Protein AF-A0A5B8ZYM5-F1 (afdb_monomer_lite)

Foldseek 3Di:
DEAAADDPPAAEDEPPPCVVVDDPVGPYHYPHYD

Organism: Dermatophagoides farinae (NCBI:txid6954)

Structure (mmCIF, N/CA/C/O backbone):
data_AF-A0A5B8ZYM5-F1
#
_entry.id   AF-A0A5B8ZYM5-F1
#
loop_
_atom_site.group_PDB
_atom_site.id
_atom_site.type_symbol
_atom_site.label_atom_id
_atom_site.label_alt_id
_atom_site.label_comp_id
_atom_site.label_asym_id
_atom_site.label_entity_id
_atom_site.label_seq_id
_atom_site.pdbx_PDB_ins_code
_atom_site.Cartn_x
_atom_site.Cartn_y
_atom_site.Cartn_z
_atom_site.occupancy
_atom_site.B_iso_or_equiv
_atom_site.auth_seq_id
_atom_site.auth_comp_id
_atom_site.auth_asym_id
_atom_site.auth_atom_id
_atom_site.pdbx_PDB_model_num
ATOM 1 N N . VAL A 1 1 ? -8.224 0.875 5.551 1.00 92.81 1 VAL A N 1
ATOM 2 C CA . VAL A 1 1 ? -8.185 2.351 5.387 1.00 92.81 1 VAL A CA 1
ATOM 3 C C . VAL A 1 1 ? -7.010 2.703 4.496 1.00 92.81 1 VAL A C 1
ATOM 5 O O . VAL A 1 1 ? -5.959 2.094 4.658 1.00 92.81 1 VAL A O 1
ATOM 8 N N . VAL A 1 2 ? -7.185 3.635 3.558 1.00 92.12 2 VAL A N 1
ATOM 9 C CA . VAL A 1 2 ? -6.112 4.078 2.656 1.00 92.12 2 VAL A CA 1
ATOM 10 C C . VAL A 1 2 ? -5.860 5.563 2.885 1.00 92.12 2 VAL A C 1
ATOM 12 O O . VAL A 1 2 ? -6.768 6.375 2.725 1.00 92.12 2 VAL A O 1
ATOM 15 N N . ILE A 1 3 ? -4.640 5.905 3.286 1.00 96.00 3 ILE A N 1
ATOM 16 C CA . ILE A 1 3 ? -4.195 7.281 3.506 1.00 96.00 3 ILE A CA 1
ATOM 17 C C . ILE A 1 3 ? -3.621 7.800 2.183 1.00 96.00 3 ILE A C 1
ATOM 19 O O . ILE A 1 3 ? -2.656 7.244 1.668 1.00 96.00 3 ILE A O 1
ATOM 23 N N . SER A 1 4 ? -4.191 8.865 1.620 1.00 94.94 4 SER A N 1
ATOM 24 C CA . SER A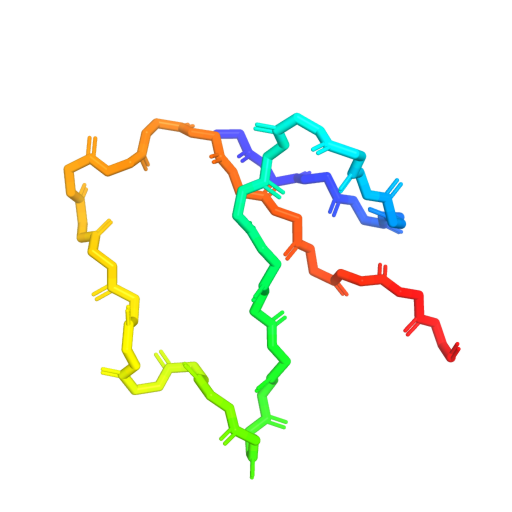 1 4 ? -3.754 9.461 0.342 1.00 94.94 4 SER A CA 1
ATOM 25 C C . SER A 1 4 ? -2.619 10.486 0.504 1.00 94.94 4 SER A C 1
ATOM 27 O O . SER A 1 4 ? -2.586 11.499 -0.191 1.00 94.94 4 SER A O 1
ATOM 29 N N . ALA A 1 5 ? -1.763 10.275 1.497 1.00 94.31 5 ALA A N 1
ATOM 30 C CA . ALA A 1 5 ? -0.645 11.135 1.860 1.00 94.31 5 ALA A CA 1
ATOM 31 C C . ALA A 1 5 ? 0.441 10.284 2.539 1.00 94.31 5 ALA A C 1
ATOM 33 O O . ALA A 1 5 ? 0.121 9.194 3.035 1.00 94.31 5 ALA A O 1
ATOM 34 N N . PRO A 1 6 ? 1.697 10.760 2.620 1.00 93.25 6 PRO A N 1
ATOM 35 C CA . PRO A 1 6 ? 2.757 10.058 3.328 1.00 93.25 6 PRO A CA 1
ATOM 36 C C . PRO A 1 6 ? 2.363 9.823 4.786 1.00 93.25 6 PRO A C 1
ATOM 38 O O . PRO A 1 6 ? 1.803 10.702 5.442 1.00 93.25 6 PRO A O 1
ATOM 41 N N . SER A 1 7 ? 2.660 8.632 5.292 1.00 94.75 7 SER A N 1
ATOM 42 C CA . SER A 1 7 ? 2.425 8.272 6.687 1.00 94.75 7 SER A CA 1
ATOM 43 C C . SER A 1 7 ? 3.702 7.683 7.266 1.00 94.75 7 SER A C 1
ATOM 45 O O . SER A 1 7 ? 4.335 6.845 6.629 1.00 94.75 7 SER A O 1
ATOM 47 N N . ALA A 1 8 ? 4.087 8.138 8.459 1.00 93.81 8 ALA A N 1
ATOM 48 C CA . ALA A 1 8 ? 5.235 7.587 9.177 1.00 93.81 8 ALA A CA 1
ATOM 49 C C . ALA A 1 8 ? 4.928 6.201 9.770 1.00 93.81 8 ALA A C 1
ATOM 51 O O . ALA A 1 8 ? 5.827 5.375 9.895 1.00 93.81 8 ALA A O 1
ATOM 52 N N . ASP A 1 9 ? 3.655 5.952 10.090 1.00 93.44 9 ASP A N 1
ATOM 53 C CA . ASP A 1 9 ? 3.225 4.779 10.854 1.00 93.44 9 ASP A CA 1
ATOM 54 C C . ASP A 1 9 ? 2.572 3.700 9.977 1.00 93.44 9 ASP A C 1
ATOM 56 O O . ASP A 1 9 ? 2.545 2.529 10.354 1.00 93.44 9 ASP A O 1
ATOM 60 N N . ALA A 1 10 ? 2.031 4.073 8.809 1.00 94.75 10 ALA A N 1
ATOM 61 C CA . ALA A 1 10 ? 1.395 3.135 7.889 1.00 94.75 10 ALA A CA 1
ATOM 62 C C . ALA A 1 10 ? 2.350 2.717 6.756 1.00 94.75 10 ALA A C 1
ATOM 64 O O . ALA A 1 10 ? 2.978 3.583 6.139 1.00 94.75 10 ALA A O 1
ATOM 65 N N . PRO A 1 11 ? 2.412 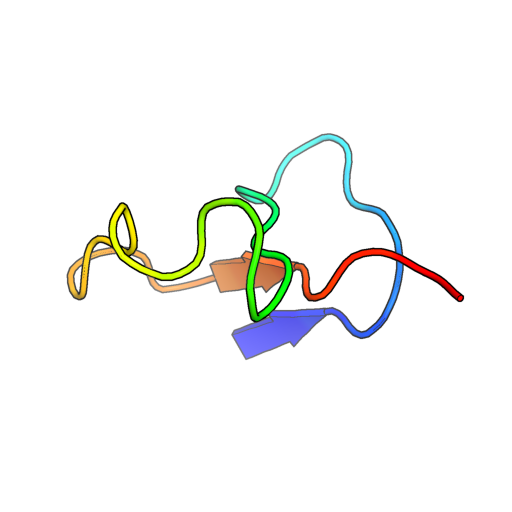1.417 6.408 1.00 95.50 11 PRO A N 1
ATOM 66 C CA . PRO A 1 11 ? 3.148 0.944 5.240 1.00 95.50 11 PRO A CA 1
ATOM 67 C C . PRO A 1 11 ? 2.741 1.694 3.965 1.00 95.50 11 PRO A C 1
ATOM 69 O O . PRO A 1 11 ? 1.549 1.851 3.680 1.00 95.50 11 PRO A O 1
ATOM 72 N N . MET A 1 12 ? 3.737 2.159 3.205 1.00 96.50 12 MET A N 1
ATOM 73 C CA . MET A 1 12 ? 3.537 2.924 1.974 1.00 96.50 12 MET A CA 1
ATOM 74 C C . MET A 1 12 ? 3.714 2.058 0.729 1.00 96.50 12 MET A C 1
ATOM 76 O O . MET A 1 12 ? 4.735 1.382 0.564 1.00 96.50 12 MET A O 1
ATOM 80 N N . TYR A 1 13 ? 2.752 2.155 -0.184 1.00 96.25 13 TYR A N 1
ATOM 81 C CA . TYR A 1 13 ? 2.767 1.454 -1.462 1.00 96.25 13 TYR A CA 1
ATOM 82 C C . TYR A 1 13 ? 2.598 2.433 -2.615 1.00 96.25 13 TYR A C 1
ATOM 84 O O . TYR A 1 13 ? 1.720 3.291 -2.598 1.00 96.25 13 TYR A O 1
ATOM 92 N N . VAL A 1 14 ? 3.445 2.276 -3.629 1.00 95.44 14 VAL A N 1
ATOM 93 C CA . VAL A 1 14 ? 3.406 3.041 -4.872 1.00 95.44 14 VAL A CA 1
ATOM 94 C C . VAL A 1 14 ? 3.270 2.061 -6.032 1.00 95.44 14 VAL A C 1
ATOM 96 O O . VAL A 1 14 ? 4.060 1.119 -6.193 1.00 95.44 14 VAL A O 1
ATOM 99 N N . MET A 1 15 ? 2.241 2.286 -6.847 1.00 94.62 15 MET A N 1
ATOM 100 C CA . MET A 1 15 ? 1.976 1.491 -8.043 1.00 94.62 15 MET A CA 1
ATOM 101 C C . MET A 1 15 ? 3.169 1.563 -9.002 1.00 94.62 15 MET A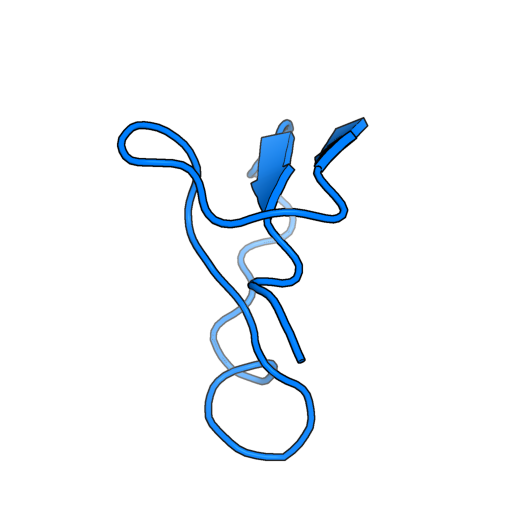 C 1
ATOM 103 O O . MET A 1 15 ? 3.680 2.639 -9.294 1.00 94.62 15 MET A O 1
ATOM 107 N N . GLY A 1 16 ? 3.633 0.403 -9.469 1.00 95.06 16 GLY A N 1
ATOM 108 C CA . GLY A 1 16 ? 4.819 0.289 -10.327 1.00 95.06 16 GLY A CA 1
ATOM 109 C C . GLY A 1 16 ? 6.172 0.298 -9.600 1.00 95.06 16 GLY A C 1
ATOM 110 O O . GLY A 1 16 ? 7.186 0.096 -10.260 1.00 95.06 16 GLY A O 1
ATOM 111 N N . VAL A 1 17 ? 6.208 0.479 -8.271 1.00 96.38 17 VAL A N 1
ATOM 112 C CA . VAL A 1 17 ? 7.462 0.474 -7.486 1.00 96.38 17 VAL A CA 1
ATOM 113 C C . VAL A 1 17 ? 7.519 -0.690 -6.496 1.00 96.38 17 VAL A C 1
ATOM 115 O O . VAL A 1 17 ? 8.476 -1.459 -6.512 1.00 96.38 17 VAL A O 1
ATOM 118 N N . ASN A 1 18 ? 6.518 -0.821 -5.620 1.00 96.12 18 ASN A N 1
ATOM 119 C CA . ASN A 1 18 ? 6.509 -1.839 -4.555 1.00 96.12 18 ASN A CA 1
ATOM 120 C C . ASN A 1 18 ? 5.110 -2.386 -4.213 1.00 96.12 18 ASN A C 1
ATOM 122 O O . ASN A 1 18 ? 4.954 -3.080 -3.210 1.00 96.12 18 ASN A O 1
ATOM 126 N N . HIS A 1 19 ? 4.088 -2.056 -5.007 1.00 93.50 19 HIS A N 1
ATOM 127 C CA . HIS A 1 19 ? 2.706 -2.526 -4.829 1.00 93.50 19 HIS A CA 1
ATOM 128 C C . HIS A 1 19 ? 2.539 -4.059 -4.812 1.00 93.50 19 HIS A C 1
ATOM 130 O O . HIS A 1 19 ? 1.592 -4.572 -4.228 1.00 93.50 19 HIS A O 1
ATOM 136 N N . ASP A 1 20 ? 3.472 -4.792 -5.412 1.00 96.62 20 ASP A N 1
ATOM 137 C CA . ASP A 1 20 ? 3.571 -6.253 -5.396 1.00 96.62 20 ASP A CA 1
ATOM 138 C C . ASP A 1 20 ? 3.903 -6.823 -4.007 1.00 96.62 20 ASP A C 1
ATOM 140 O O . ASP A 1 20 ? 3.612 -7.983 -3.723 1.00 96.62 20 ASP A O 1
ATOM 144 N N . LYS A 1 21 ? 4.469 -6.001 -3.118 1.00 95.81 21 LYS A N 1
ATOM 145 C CA . LYS A 1 21 ? 4.804 -6.361 -1.732 1.00 95.81 21 LYS A CA 1
ATOM 146 C C . LYS A 1 21 ? 3.664 -6.068 -0.751 1.00 95.81 21 LYS A C 1
ATOM 148 O O . LYS A 1 21 ? 3.898 -5.990 0.457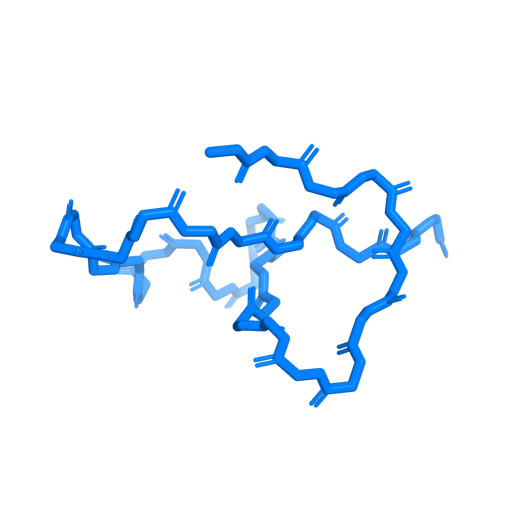 1.00 95.81 21 LYS A O 1
ATOM 153 N N . TYR A 1 22 ? 2.457 -5.818 -1.256 1.00 94.62 22 TYR A N 1
ATOM 154 C CA . TYR A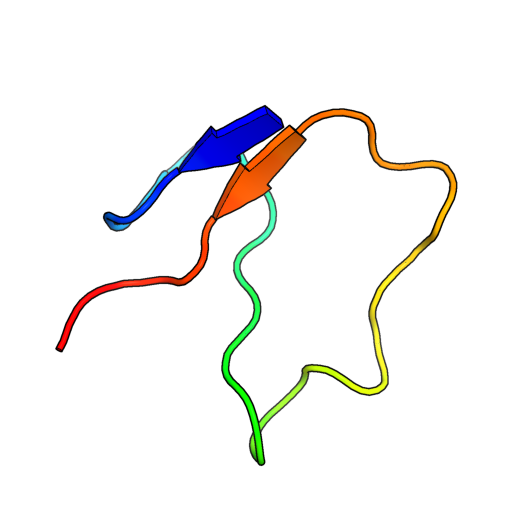 1 22 ? 1.287 -5.577 -0.422 1.00 94.62 22 TYR A CA 1
ATOM 155 C C . TYR A 1 22 ? 0.914 -6.832 0.372 1.00 94.62 22 TYR A C 1
ATOM 157 O O . TYR A 1 22 ? 0.799 -7.920 -0.188 1.00 94.62 22 TYR A O 1
ATOM 165 N N . ASP A 1 23 ? 0.706 -6.660 1.677 1.00 95.25 23 ASP A N 1
ATOM 166 C CA . ASP A 1 23 ? 0.207 -7.709 2.561 1.00 95.25 23 ASP A CA 1
ATOM 167 C C . ASP A 1 23 ? -1.289 -7.470 2.842 1.00 95.25 23 ASP A C 1
ATOM 169 O O . ASP A 1 23 ? -1.635 -6.490 3.512 1.00 95.25 23 ASP A O 1
ATOM 173 N N . PRO A 1 24 ? -2.190 -8.359 2.377 1.00 93.81 24 PRO A N 1
ATOM 174 C CA . PRO A 1 24 ? -3.633 -8.236 2.592 1.00 93.81 24 PRO A CA 1
ATOM 175 C C . PRO A 1 24 ? -4.074 -8.214 4.061 1.00 93.81 24 PRO A C 1
ATOM 177 O O . PRO A 1 24 ? -5.205 -7.821 4.347 1.00 93.81 24 PRO A O 1
ATOM 180 N N . SER A 1 25 ? -3.223 -8.643 4.998 1.00 96.19 25 SER A N 1
ATOM 181 C CA . SER A 1 25 ? -3.524 -8.588 6.433 1.00 96.19 25 SER A CA 1
ATOM 182 C C . SER A 1 25 ? -3.434 -7.170 7.017 1.00 96.19 25 SER A C 1
ATOM 184 O O . SER A 1 25 ? -3.973 -6.904 8.096 1.00 96.19 25 SER A O 1
ATOM 1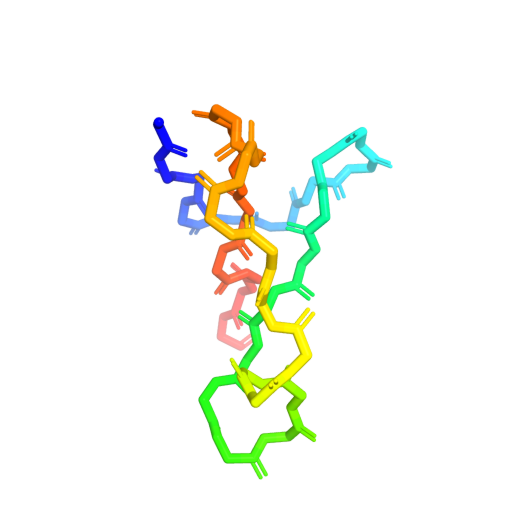86 N N . GLN A 1 26 ? -2.801 -6.234 6.302 1.00 94.88 26 GLN A N 1
ATOM 187 C CA . GLN A 1 26 ? -2.655 -4.849 6.735 1.00 94.88 26 GLN A CA 1
ATOM 188 C C . GLN A 1 26 ? -3.979 -4.090 6.616 1.00 94.88 26 GLN A C 1
ATOM 190 O O . GLN A 1 26 ? -4.507 -3.852 5.529 1.00 94.88 26 GLN A O 1
ATOM 195 N N . GLN A 1 27 ? -4.499 -3.640 7.756 1.00 95.50 27 GLN A N 1
ATOM 196 C CA . GLN A 1 27 ? -5.773 -2.919 7.816 1.00 95.50 27 GLN A CA 1
ATOM 197 C C . GLN A 1 27 ? -5.659 -1.442 7.402 1.00 95.50 27 GLN A C 1
ATOM 199 O O . GLN A 1 27 ? -6.664 -0.818 7.036 1.00 95.50 27 GLN A O 1
ATOM 204 N N . ILE A 1 28 ? -4.454 -0.863 7.462 1.00 95.75 28 ILE A N 1
ATOM 205 C CA . ILE A 1 28 ? -4.176 0.545 7.155 1.00 95.75 28 ILE A CA 1
ATOM 206 C C . ILE A 1 28 ? -2.913 0.630 6.300 1.00 95.75 28 ILE A C 1
ATOM 208 O O . ILE A 1 28 ? -1.872 0.109 6.690 1.00 95.75 28 ILE A O 1
ATOM 212 N N . ILE A 1 29 ? -3.013 1.318 5.163 1.00 95.56 29 ILE A N 1
ATOM 213 C CA . ILE A 1 29 ? -1.893 1.581 4.254 1.00 95.56 29 ILE A CA 1
ATOM 214 C C . ILE A 1 29 ? -1.896 3.038 3.789 1.00 95.56 29 ILE A C 1
ATOM 216 O O . ILE A 1 29 ? -2.929 3.711 3.842 1.00 95.56 29 ILE A O 1
ATOM 220 N N . SER A 1 30 ? -0.757 3.513 3.295 1.00 96.00 30 SER A N 1
ATOM 221 C CA . SER A 1 30 ? -0.612 4.821 2.655 1.00 96.00 30 SER A CA 1
ATOM 222 C C . SER A 1 30 ? -0.260 4.676 1.169 1.00 96.00 30 SER A C 1
ATOM 224 O O . SER A 1 30 ? 0.573 3.855 0.792 1.00 96.00 30 SER A O 1
ATOM 226 N N . ASN A 1 31 ? -0.889 5.495 0.323 1.00 95.06 31 ASN A N 1
ATOM 227 C CA . ASN A 1 31 ? -0.616 5.596 -1.115 1.00 95.06 31 ASN A CA 1
ATOM 228 C C . ASN A 1 31 ? 0.391 6.721 -1.435 1.00 95.06 31 ASN A C 1
ATOM 230 O O . ASN A 1 31 ? 0.325 7.329 -2.501 1.00 95.06 31 ASN A O 1
ATOM 234 N N . ALA A 1 32 ? 1.288 7.026 -0.489 1.00 94.00 32 ALA A N 1
ATOM 235 C CA . ALA A 1 32 ? 2.302 8.074 -0.604 1.00 94.00 32 ALA A CA 1
ATOM 236 C C . ALA A 1 32 ? 1.715 9.459 -0.980 1.00 94.00 32 ALA A C 1
ATOM 238 O O . ALA A 1 32 ? 0.551 9.752 -0.700 1.00 94.00 32 ALA A O 1
ATOM 239 N N . SER A 1 33 ? 2.547 10.337 -1.544 1.00 91.88 33 SER A N 1
ATOM 240 C CA . SER A 1 33 ? 2.160 11.606 -2.175 1.00 91.88 33 SER A CA 1
ATOM 241 C C . SER A 1 33 ? 2.422 11.560 -3.682 1.00 91.88 33 SER A C 1
ATOM 243 O O . SER A 1 33 ? 3.025 10.609 -4.179 1.00 91.88 33 SER A O 1
ATOM 245 N N . CYS A 1 34 ? 2.000 12.613 -4.391 1.00 88.94 34 CYS A N 1
ATOM 246 C CA . CYS A 1 34 ? 2.525 12.936 -5.718 1.00 88.94 34 CYS A CA 1
ATOM 247 C C . CYS A 1 34 ? 4.052 13.096 -5.722 1.00 88.94 34 CYS A C 1
ATOM 249 O O . CYS A 1 34 ? 4.608 13.427 -4.643 1.00 88.94 34 CYS A O 1
#

InterPro domains:
  IPR020831 Glyceraldehyde/Erythrose phosphate dehydrogenase family [PTHR10836] (1-34)
  IPR036291 NAD(P)-binding domain superfamily [SSF51735] (1-34)

Secondary structure (DSSP, 8-state):
-EESS--SSSPB--TTTTGGG--TT-S-EE----

Radius of gyration: 8.85 Å; chains: 1; bounding box: 16×22×21 Å

Sequence (34 aa):
VVISAPSADAPMYVMGVNHDKYDPSQQIISNASC

pLDDT: mean 94.69, std 1.57, range [88.94, 96.62]